Protein AF-A0A1X7V8J1-F1 (afdb_monomer_lite)

Radius of gyration: 11.81 Å; chains: 1; bounding box: 31×23×26 Å

Sequence (65 aa):
MEVEVSSCICSLYVYKDIWDPYIGEELVCSPQMNTPHDYYAVAVYNSSTIVGHIPKVLSKLCWLF

Organism: Amphimedon queenslandica (NCBI:txid400682)

pLDDT: mean 89.33, std 5.77, range [68.44, 95.0]

Foldseek 3Di:
DDDDDDFDFPPQVVQVVPDDDDPPDDWDWAADPPPPVQNLWIFIDDPNDGNGTTDSVCSNVVHVD

Structure (mmCIF, N/CA/C/O backbone):
data_AF-A0A1X7V8J1-F1
#
_entry.id   AF-A0A1X7V8J1-F1
#
loop_
_atom_site.group_PDB
_atom_site.id
_atom_site.type_symbol
_atom_site.label_atom_id
_atom_site.label_alt_id
_atom_site.label_comp_id
_atom_site.label_asym_id
_atom_site.label_entity_id
_atom_site.label_seq_id
_atom_site.pdbx_PDB_ins_code
_atom_site.Cartn_x
_atom_site.Cartn_y
_atom_site.Cartn_z
_atom_site.occupancy
_atom_site.B_iso_or_equiv
_atom_site.auth_seq_id
_atom_site.auth_comp_id
_atom_site.auth_asym_id
_atom_site.auth_atom_id
_atom_site.pdbx_PDB_model_num
ATOM 1 N N . MET A 1 1 ? -12.850 13.096 -12.220 1.00 68.44 1 MET A N 1
ATOM 2 C CA . MET A 1 1 ? -12.991 11.734 -12.767 1.00 68.44 1 MET A CA 1
ATOM 3 C C . MET A 1 1 ? -12.343 10.830 -11.750 1.00 68.44 1 MET A C 1
ATOM 5 O O . MET A 1 1 ? -11.143 10.952 -11.555 1.00 68.44 1 MET A O 1
ATOM 9 N N . GLU A 1 2 ? -13.138 10.052 -11.029 1.00 79.75 2 GLU A N 1
ATOM 10 C CA . GLU A 1 2 ? -12.611 9.036 -10.118 1.00 79.75 2 GLU A CA 1
ATOM 11 C C . GLU A 1 2 ? -12.320 7.773 -10.926 1.00 79.75 2 GLU A C 1
ATOM 13 O O . GLU A 1 2 ? -13.066 7.432 -11.848 1.00 79.75 2 GLU A O 1
ATOM 18 N N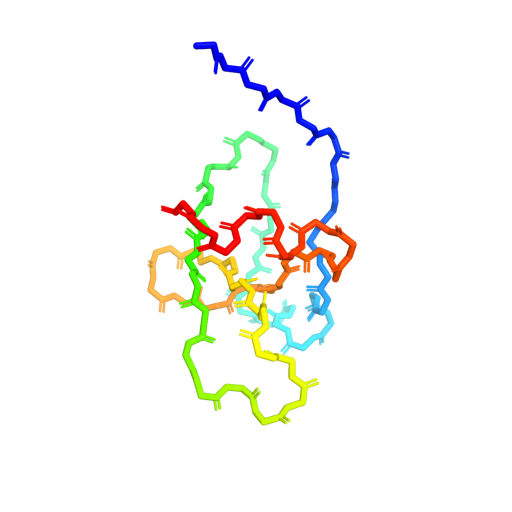 . VAL A 1 3 ? -11.186 7.140 -10.636 1.00 85.38 3 VAL A N 1
ATOM 19 C CA . VAL A 1 3 ? -10.750 5.901 -11.280 1.00 85.38 3 VAL A CA 1
ATOM 20 C C . VAL A 1 3 ? -10.556 4.876 -10.179 1.00 85.38 3 VAL A C 1
ATOM 22 O O . VAL A 1 3 ? -9.702 5.051 -9.315 1.00 85.38 3 VAL A O 1
ATOM 25 N N . GLU A 1 4 ? -11.333 3.803 -10.233 1.00 89.44 4 GLU A N 1
ATOM 26 C CA . GLU A 1 4 ? -11.201 2.673 -9.321 1.00 89.44 4 GLU A CA 1
ATOM 27 C C . GLU A 1 4 ? -10.484 1.521 -10.023 1.00 89.44 4 GLU A C 1
ATOM 29 O O . GLU A 1 4 ? -10.797 1.166 -11.163 1.00 89.44 4 GLU A O 1
ATOM 34 N N . VAL A 1 5 ? -9.506 0.932 -9.337 1.00 89.88 5 VAL A N 1
ATOM 35 C CA . VAL A 1 5 ? -8.731 -0.206 -9.837 1.00 89.88 5 VAL A CA 1
ATOM 36 C C . VAL A 1 5 ? -8.709 -1.286 -8.767 1.00 89.88 5 VAL A C 1
ATOM 38 O O . VAL A 1 5 ? -8.170 -1.084 -7.681 1.00 89.88 5 VAL A O 1
ATOM 41 N N . SER A 1 6 ? -9.256 -2.461 -9.082 1.00 93.75 6 SER A N 1
ATOM 42 C CA . SER A 1 6 ? -9.117 -3.633 -8.217 1.00 93.75 6 SER A CA 1
ATOM 43 C C . SER A 1 6 ? -7.659 -4.094 -8.192 1.00 93.75 6 SER A C 1
ATOM 45 O O . SER A 1 6 ? -7.054 -4.338 -9.236 1.00 93.75 6 SER A O 1
ATOM 47 N N . SER A 1 7 ? -7.091 -4.211 -6.995 1.00 93.50 7 SER A N 1
ATOM 48 C CA . SER A 1 7 ? -5.681 -4.544 -6.781 1.00 93.50 7 SER A CA 1
ATOM 49 C C . SER A 1 7 ? -5.494 -5.296 -5.456 1.00 93.50 7 SER A C 1
ATOM 51 O O . SER A 1 7 ? -6.464 -5.649 -4.787 1.00 93.50 7 SER A O 1
ATOM 53 N N . CYS A 1 8 ? -4.246 -5.557 -5.076 1.00 93.06 8 CYS A N 1
ATOM 54 C CA . CYS A 1 8 ? -3.856 -6.172 -3.813 1.00 93.06 8 CYS A CA 1
ATOM 55 C C . CYS A 1 8 ? -2.769 -5.357 -3.098 1.00 93.06 8 CYS A C 1
ATOM 57 O O . CYS A 1 8 ? -2.086 -4.539 -3.712 1.00 93.06 8 CYS A O 1
ATOM 59 N N . ILE A 1 9 ? -2.585 -5.615 -1.803 1.00 92.19 9 ILE A N 1
ATOM 60 C CA . ILE A 1 9 ? -1.445 -5.114 -1.029 1.00 92.19 9 ILE A CA 1
ATOM 61 C C . ILE A 1 9 ? -0.344 -6.174 -1.078 1.00 92.19 9 ILE A C 1
ATOM 63 O O . ILE A 1 9 ? -0.551 -7.336 -0.723 1.00 92.19 9 ILE A O 1
ATOM 67 N N . CYS A 1 10 ? 0.832 -5.784 -1.554 1.00 92.06 10 CYS A N 1
ATOM 68 C CA . CYS A 1 10 ? 2.023 -6.619 -1.594 1.00 92.06 10 CYS A CA 1
ATOM 69 C C . CYS A 1 10 ? 2.812 -6.523 -0.282 1.00 92.06 10 CYS A C 1
ATOM 71 O O . CYS A 1 10 ? 2.632 -5.608 0.519 1.00 92.06 10 CYS A O 1
ATOM 73 N N . SER A 1 11 ? 3.731 -7.473 -0.086 1.00 85.62 11 SER A N 1
ATOM 74 C CA . SER A 1 11 ? 4.654 -7.509 1.060 1.00 85.62 11 SER A CA 1
ATOM 75 C C . SER A 1 11 ? 3.991 -7.692 2.429 1.00 85.62 11 SER A C 1
ATOM 77 O O . SER A 1 11 ? 4.663 -7.548 3.445 1.00 85.62 11 SER A O 1
ATOM 79 N N . LEU A 1 12 ? 2.716 -8.097 2.480 1.00 80.19 12 LEU A N 1
ATOM 80 C CA . LEU A 1 12 ? 1.998 -8.355 3.734 1.00 80.19 12 LEU A CA 1
ATOM 81 C C . LEU A 1 12 ? 2.741 -9.332 4.657 1.00 80.19 12 LEU A C 1
ATOM 83 O O . LEU A 1 12 ? 2.733 -9.161 5.866 1.00 80.19 12 LEU A O 1
ATOM 87 N N . TYR A 1 13 ? 3.447 -10.327 4.115 1.00 81.12 13 TYR A N 1
ATOM 88 C CA . TYR A 1 13 ? 4.218 -11.283 4.921 1.00 81.12 13 TYR A CA 1
ATOM 89 C C . TYR A 1 13 ? 5.313 -10.633 5.788 1.00 81.12 13 TYR A C 1
ATOM 91 O O . TYR A 1 13 ? 5.749 -11.253 6.756 1.00 81.12 13 TYR A O 1
ATOM 99 N N . VAL A 1 14 ? 5.753 -9.415 5.450 1.00 81.62 14 VAL A N 1
ATOM 100 C CA . VAL A 1 14 ? 6.701 -8.610 6.239 1.00 81.62 14 VAL A CA 1
ATOM 101 C C . VAL A 1 14 ? 5.997 -7.903 7.406 1.00 81.62 14 VAL A C 1
ATOM 103 O O . VAL A 1 14 ? 6.622 -7.653 8.430 1.00 81.62 14 VAL A O 1
ATOM 106 N N . TYR A 1 15 ? 4.700 -7.614 7.268 1.00 78.19 15 TYR A N 1
ATOM 107 C CA . TYR A 1 15 ? 3.910 -6.780 8.186 1.00 78.19 15 TYR A CA 1
ATOM 108 C C . TYR A 1 15 ? 2.763 -7.531 8.881 1.00 78.19 15 TYR A C 1
ATOM 110 O O . TYR A 1 15 ? 2.009 -6.940 9.649 1.00 78.19 15 TYR A O 1
ATOM 118 N N . LYS A 1 16 ? 2.636 -8.839 8.633 1.00 76.00 16 LYS A N 1
ATOM 119 C CA . LYS A 1 16 ? 1.528 -9.692 9.091 1.00 76.00 16 LYS A CA 1
ATOM 120 C C . LYS A 1 16 ? 1.340 -9.729 10.611 1.00 76.00 16 LYS A C 1
ATOM 122 O O . LYS A 1 16 ? 0.249 -10.015 11.073 1.00 76.00 16 LYS A O 1
ATOM 127 N N . ASP A 1 17 ? 2.394 -9.452 11.378 1.00 81.00 17 ASP A N 1
ATOM 128 C CA . ASP A 1 17 ? 2.344 -9.474 12.845 1.00 81.00 17 ASP A CA 1
ATOM 129 C C . ASP A 1 17 ? 1.841 -8.134 13.424 1.00 81.00 17 ASP A C 1
ATOM 131 O O . ASP A 1 17 ? 1.681 -7.998 14.635 1.00 81.00 17 ASP A O 1
ATOM 135 N N . ILE A 1 18 ? 1.616 -7.132 12.564 1.00 83.81 18 ILE A N 1
ATOM 136 C CA . ILE A 1 18 ? 1.325 -5.740 12.935 1.00 83.81 18 ILE A CA 1
ATOM 137 C C . ILE A 1 18 ? -0.052 -5.282 12.423 1.00 83.81 18 ILE A C 1
ATOM 139 O O . ILE A 1 18 ? -0.538 -4.229 12.831 1.00 83.81 18 ILE A O 1
ATOM 143 N N . TRP A 1 19 ? -0.686 -6.049 11.531 1.00 89.75 19 TRP A N 1
ATOM 144 C CA . TRP A 1 19 ? -1.946 -5.675 10.891 1.00 89.75 19 TRP A CA 1
ATOM 145 C C . TRP A 1 19 ? -2.861 -6.884 10.678 1.00 89.75 19 TRP A C 1
ATOM 147 O O . TRP A 1 19 ? -2.442 -7.883 10.096 1.00 89.75 19 TRP A O 1
ATOM 157 N N . ASP A 1 20 ? -4.112 -6.755 11.128 1.00 89.19 20 ASP A N 1
ATOM 158 C CA . ASP A 1 20 ? -5.198 -7.715 10.913 1.00 89.19 20 ASP A CA 1
ATOM 159 C C . ASP A 1 20 ? -6.291 -7.049 10.048 1.00 89.19 20 ASP A C 1
ATOM 161 O O . ASP A 1 20 ? -7.013 -6.181 10.549 1.00 89.19 20 ASP A O 1
ATOM 165 N N . PRO A 1 21 ? -6.366 -7.357 8.738 1.00 89.88 21 PRO A N 1
ATOM 166 C CA . PRO A 1 21 ? -7.253 -6.669 7.802 1.00 89.88 21 PRO A CA 1
ATOM 167 C C . PRO A 1 21 ? -8.726 -7.032 8.001 1.00 89.88 21 PRO A C 1
ATOM 169 O O . PRO A 1 21 ? -9.071 -8.194 8.223 1.00 89.88 21 PRO A O 1
ATOM 172 N N . TYR A 1 22 ? -9.622 -6.073 7.761 1.00 92.06 22 TYR A N 1
ATOM 173 C CA . TYR A 1 22 ? -11.065 -6.326 7.679 1.00 92.06 22 TYR A CA 1
ATOM 174 C C . TYR A 1 22 ? -11.693 -5.715 6.419 1.00 92.06 22 TYR A C 1
ATOM 176 O O . TYR A 1 22 ? -11.172 -4.786 5.805 1.00 92.06 22 TYR A O 1
ATOM 184 N N . ILE A 1 23 ? -12.831 -6.270 5.992 1.00 94.62 23 ILE A N 1
ATOM 185 C CA . ILE A 1 23 ? -13.523 -5.821 4.777 1.00 94.62 23 ILE A CA 1
ATOM 186 C C . ILE A 1 23 ? -14.118 -4.430 5.008 1.00 94.62 23 ILE A C 1
ATOM 188 O O . ILE A 1 23 ? -14.842 -4.219 5.978 1.00 94.62 23 ILE A O 1
ATOM 192 N N . GLY A 1 24 ? -13.855 -3.514 4.075 1.00 94.19 24 GLY A N 1
ATOM 193 C CA . GLY A 1 24 ? -14.299 -2.121 4.155 1.00 94.19 24 GLY A CA 1
ATOM 194 C C . GLY A 1 24 ? -13.341 -1.205 4.918 1.00 94.19 24 GLY A C 1
ATOM 195 O O . GLY A 1 24 ? -13.665 -0.038 5.100 1.00 94.19 24 GLY A O 1
ATOM 196 N N . GLU A 1 25 ? -12.181 -1.706 5.357 1.00 93.50 25 GLU A N 1
ATOM 197 C CA . GLU A 1 25 ? -11.118 -0.869 5.916 1.00 93.50 25 GLU A CA 1
ATOM 198 C C . GLU A 1 25 ? -10.586 0.113 4.859 1.00 93.50 25 GLU A C 1
ATOM 200 O O . GLU A 1 25 ? -10.210 -0.284 3.753 1.00 93.50 25 GLU A O 1
ATOM 205 N N . GLU A 1 26 ? -10.530 1.397 5.215 1.00 94.06 26 GLU A N 1
ATOM 206 C CA . GLU A 1 26 ? -9.899 2.434 4.401 1.00 94.06 26 GLU A CA 1
ATOM 207 C C . GLU A 1 26 ? -8.447 2.634 4.841 1.00 94.06 26 GLU A C 1
ATOM 209 O O . GLU A 1 26 ? -8.155 2.872 6.014 1.00 94.06 26 GLU A O 1
ATOM 214 N N . LEU A 1 2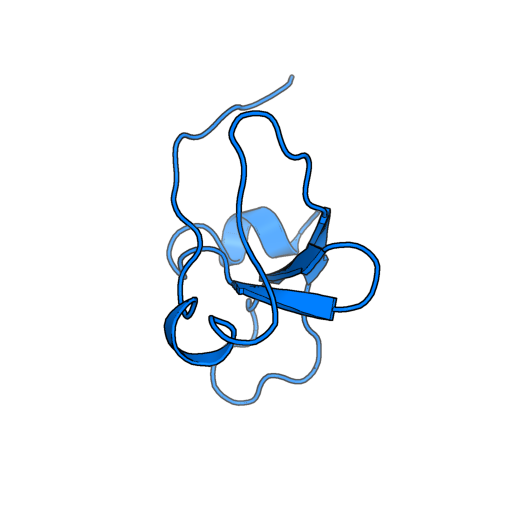7 ? -7.525 2.555 3.882 1.00 94.56 27 LEU A N 1
ATOM 215 C CA . LEU A 1 27 ? -6.090 2.705 4.107 1.00 94.56 27 LEU A CA 1
ATOM 216 C C . LEU A 1 27 ? -5.543 3.861 3.281 1.00 94.56 27 LEU A C 1
ATOM 218 O O . LEU A 1 27 ? -6.032 4.162 2.191 1.00 94.56 27 LEU A O 1
ATOM 222 N N . VAL A 1 28 ? -4.474 4.476 3.778 1.00 94.94 28 VAL A N 1
ATOM 223 C CA . VAL A 1 28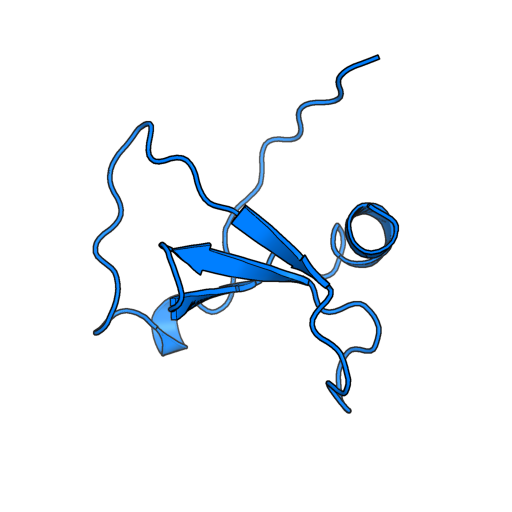 ? -3.831 5.603 3.099 1.00 94.94 28 VAL A CA 1
ATOM 224 C C . VAL A 1 28 ? -2.647 5.099 2.289 1.00 94.94 28 VAL A C 1
ATOM 226 O O . VAL A 1 28 ? -1.779 4.406 2.811 1.00 94.94 28 VAL A O 1
ATOM 229 N N . CYS A 1 29 ? -2.577 5.473 1.016 1.00 94.38 29 CYS A N 1
ATOM 230 C CA . CYS A 1 29 ? -1.383 5.275 0.200 1.00 94.38 29 CYS A CA 1
ATOM 231 C C . CYS A 1 29 ? -0.549 6.556 0.203 1.00 94.38 29 CYS A C 1
ATOM 233 O O . CYS A 1 29 ? -1.105 7.645 0.080 1.00 94.38 29 CYS A O 1
ATOM 235 N N . SER A 1 30 ? 0.771 6.439 0.337 1.00 94.31 30 SER A N 1
ATOM 236 C CA . SER A 1 30 ? 1.669 7.592 0.227 1.00 94.31 30 SER A CA 1
ATOM 237 C C . SER A 1 30 ? 3.004 7.210 -0.420 1.00 94.31 30 SER A C 1
ATOM 239 O O . SER A 1 30 ? 3.529 6.121 -0.138 1.00 94.31 30 SER A O 1
ATOM 241 N N . PRO A 1 31 ? 3.568 8.069 -1.289 1.00 94.19 31 PRO A N 1
ATOM 242 C CA . PRO A 1 31 ? 4.889 7.858 -1.861 1.00 94.19 31 PRO A CA 1
ATOM 243 C C . PRO A 1 31 ? 5.958 7.678 -0.783 1.00 94.19 31 PRO A C 1
ATOM 245 O O . PRO A 1 31 ? 6.159 8.530 0.086 1.00 94.19 31 PRO A O 1
ATOM 248 N N . GLN A 1 32 ? 6.689 6.567 -0.853 1.00 91.69 32 GLN A N 1
ATOM 249 C CA . GLN A 1 32 ? 7.784 6.297 0.064 1.00 91.69 32 GLN A CA 1
ATOM 250 C C . GLN A 1 32 ? 9.088 6.835 -0.525 1.00 91.69 32 GLN A C 1
ATOM 252 O O . GLN A 1 32 ? 9.637 6.296 -1.483 1.00 91.69 32 GLN A O 1
ATOM 257 N N . MET A 1 33 ? 9.599 7.912 0.067 1.00 87.38 33 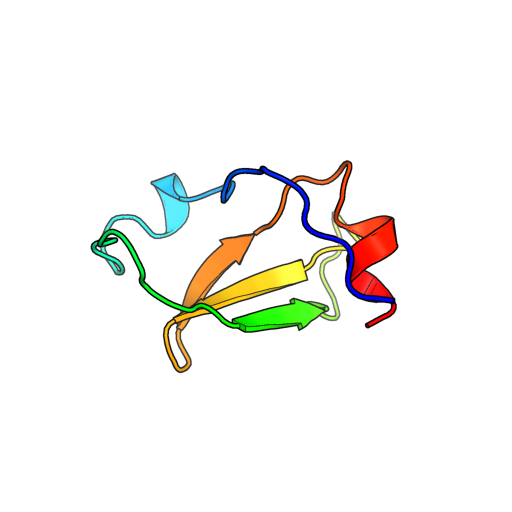MET A N 1
ATOM 258 C CA . MET A 1 33 ? 10.871 8.508 -0.340 1.00 87.38 33 MET A CA 1
ATOM 259 C C . MET A 1 33 ? 12.052 7.610 0.045 1.00 87.38 33 MET A C 1
ATOM 261 O O . MET A 1 33 ? 12.015 6.909 1.056 1.00 87.38 33 MET A O 1
ATOM 265 N N . ASN A 1 34 ? 13.147 7.720 -0.710 1.00 81.50 34 ASN A N 1
ATOM 266 C CA . ASN A 1 34 ? 14.447 7.120 -0.380 1.00 81.50 34 ASN A CA 1
ATOM 267 C C . ASN A 1 34 ? 14.471 5.584 -0.340 1.00 81.50 34 ASN A C 1
ATOM 269 O O . ASN A 1 34 ? 15.256 4.993 0.399 1.00 81.50 34 ASN A O 1
ATOM 273 N N . THR A 1 35 ? 13.655 4.921 -1.152 1.00 81.69 35 THR A N 1
ATOM 274 C CA . THR A 1 35 ? 13.697 3.470 -1.366 1.00 81.69 35 THR A CA 1
ATOM 275 C C . THR A 1 35 ? 14.719 3.129 -2.464 1.00 81.69 35 THR A C 1
ATOM 277 O O . THR A 1 35 ? 14.412 3.252 -3.650 1.00 81.69 35 THR A O 1
ATOM 280 N N . PRO A 1 36 ? 15.946 2.671 -2.126 1.00 80.00 36 PRO A N 1
ATOM 281 C CA . PRO A 1 36 ? 17.035 2.515 -3.101 1.00 80.00 36 PRO A CA 1
ATOM 282 C C . PRO A 1 36 ? 16.757 1.459 -4.183 1.00 80.00 36 PRO A C 1
ATOM 284 O O . PRO A 1 36 ? 17.403 1.459 -5.226 1.00 80.00 36 PRO A O 1
ATOM 287 N N . HIS A 1 37 ? 15.800 0.559 -3.944 1.00 83.50 37 HIS A N 1
ATOM 288 C CA . HIS A 1 37 ? 15.430 -0.522 -4.860 1.00 83.50 37 HIS A CA 1
ATOM 289 C C . HIS A 1 37 ? 14.207 -0.206 -5.734 1.00 83.50 37 HIS A C 1
ATOM 291 O O . HIS A 1 37 ? 13.989 -0.873 -6.750 1.00 83.50 37 HIS A O 1
ATOM 297 N N . ASP A 1 38 ? 13.401 0.787 -5.350 1.00 86.38 38 ASP A N 1
ATOM 298 C CA . ASP A 1 38 ? 12.199 1.176 -6.085 1.00 86.38 38 ASP A CA 1
ATOM 299 C C . ASP A 1 38 ? 11.873 2.652 -5.857 1.00 86.38 38 ASP A C 1
ATOM 301 O O . ASP A 1 38 ? 11.193 3.004 -4.899 1.00 86.38 38 ASP A O 1
ATOM 305 N N . TYR A 1 39 ? 12.326 3.517 -6.765 1.00 90.31 39 TYR A N 1
ATOM 306 C CA . TYR A 1 39 ? 12.077 4.962 -6.697 1.00 90.31 39 TYR A CA 1
ATOM 307 C C . TYR A 1 39 ? 10.596 5.337 -6.756 1.00 90.31 39 TYR A C 1
ATOM 309 O O . TYR A 1 39 ? 10.246 6.464 -6.415 1.00 90.31 39 TYR A O 1
ATOM 317 N N . TYR A 1 40 ? 9.741 4.407 -7.189 1.00 93.56 40 TYR A N 1
ATOM 318 C CA . TYR A 1 40 ? 8.306 4.618 -7.292 1.00 93.56 40 TYR A CA 1
ATOM 319 C C . TYR A 1 40 ? 7.527 3.892 -6.196 1.00 93.56 40 TYR A C 1
ATOM 321 O O . TYR A 1 40 ? 6.323 3.713 -6.338 1.00 93.56 40 TYR A O 1
ATOM 329 N N . ALA A 1 41 ? 8.179 3.460 -5.114 1.00 93.69 41 ALA A N 1
ATOM 330 C CA . ALA A 1 41 ? 7.498 2.785 -4.020 1.00 93.69 41 ALA A CA 1
ATOM 331 C C . ALA A 1 41 ? 6.387 3.667 -3.428 1.00 93.69 41 ALA A C 1
ATOM 333 O O . ALA A 1 41 ? 6.596 4.838 -3.115 1.00 93.69 41 ALA A O 1
ATOM 334 N N . VAL A 1 42 ? 5.212 3.074 -3.240 1.00 95.00 42 VAL A N 1
ATOM 335 C CA . VAL A 1 42 ? 4.080 3.690 -2.543 1.00 95.00 42 VAL A CA 1
ATOM 336 C C . VAL A 1 42 ? 3.689 2.740 -1.424 1.00 95.00 42 VAL A C 1
ATOM 338 O O . VAL A 1 42 ? 3.331 1.581 -1.667 1.00 95.00 42 VAL A O 1
ATOM 341 N N . ALA A 1 43 ? 3.842 3.223 -0.197 1.00 94.38 43 ALA A N 1
ATOM 342 C CA . ALA A 1 43 ? 3.525 2.475 1.004 1.00 94.38 43 ALA A CA 1
ATOM 343 C C . ALA A 1 43 ? 2.038 2.629 1.331 1.00 94.38 43 ALA A C 1
ATOM 345 O O . ALA A 1 43 ? 1.444 3.688 1.118 1.00 94.38 43 ALA A O 1
ATOM 346 N N . VAL A 1 44 ? 1.456 1.553 1.846 1.00 94.69 44 VAL A N 1
ATOM 347 C CA . VAL A 1 44 ? 0.093 1.515 2.366 1.00 94.69 44 VAL A CA 1
ATOM 348 C C . VAL A 1 44 ? 0.177 1.612 3.882 1.00 94.69 44 VAL A C 1
ATOM 350 O O . VAL A 1 44 ? 0.903 0.845 4.520 1.00 94.69 44 VAL A O 1
ATOM 353 N N . TYR A 1 45 ? -0.553 2.562 4.449 1.00 94.06 45 TYR A N 1
ATOM 354 C CA . TYR A 1 45 ? -0.544 2.897 5.861 1.00 94.06 45 TYR A CA 1
ATOM 355 C C . TYR A 1 45 ? -1.872 2.534 6.512 1.00 94.06 45 TYR A C 1
ATOM 357 O O . TYR A 1 45 ? -2.937 2.933 6.036 1.00 94.06 45 TYR A O 1
ATOM 365 N N . ASN A 1 46 ? -1.779 1.859 7.655 1.00 92.75 46 ASN A N 1
ATOM 366 C CA . ASN A 1 46 ? -2.827 1.847 8.663 1.00 92.75 46 ASN A CA 1
ATOM 367 C C . ASN A 1 46 ? -2.429 2.834 9.764 1.00 92.75 46 ASN A C 1
ATOM 369 O O . ASN A 1 46 ? -1.468 2.605 10.506 1.00 92.75 46 ASN A O 1
ATOM 373 N N . SER A 1 47 ? -3.148 3.952 9.849 1.00 89.50 47 SER A N 1
ATOM 374 C CA . SER A 1 47 ? -2.841 5.065 10.753 1.00 89.50 47 SER A CA 1
ATOM 375 C C . SER A 1 47 ? -1.421 5.619 10.542 1.00 89.50 47 SER A C 1
ATOM 377 O O . SER A 1 47 ? -1.208 6.466 9.680 1.00 89.50 47 SER A O 1
ATOM 379 N N . SER A 1 48 ? -0.427 5.149 11.297 1.00 89.19 48 SER A N 1
ATOM 380 C CA . SER A 1 48 ? 0.981 5.566 11.169 1.00 89.19 48 SER A CA 1
ATOM 381 C C . SER A 1 48 ? 1.932 4.402 10.886 1.00 89.19 48 SER A C 1
ATOM 383 O O . SER A 1 48 ? 3.145 4.595 10.814 1.00 89.19 48 SER A O 1
ATOM 385 N N . THR A 1 49 ? 1.390 3.199 10.706 1.00 91.44 49 THR A N 1
ATOM 386 C CA . THR A 1 49 ? 2.154 1.972 10.486 1.00 91.44 49 THR A CA 1
ATOM 387 C C . THR A 1 49 ? 2.060 1.564 9.025 1.00 91.44 49 THR A C 1
ATOM 389 O O . THR A 1 49 ? 0.969 1.516 8.461 1.00 91.44 49 THR A O 1
ATOM 392 N N . ILE A 1 50 ? 3.199 1.239 8.413 1.00 93.31 50 ILE A N 1
ATOM 393 C CA . ILE A 1 50 ? 3.224 0.642 7.075 1.00 93.31 50 ILE A CA 1
ATOM 394 C C . ILE A 1 50 ? 2.745 -0.803 7.192 1.00 93.31 50 ILE A C 1
ATOM 396 O O . ILE A 1 50 ? 3.317 -1.583 7.952 1.00 93.31 50 ILE A O 1
ATOM 400 N N . VAL A 1 51 ? 1.719 -1.149 6.421 1.00 93.56 51 VAL A N 1
ATOM 401 C CA . VAL A 1 51 ? 1.127 -2.497 6.387 1.00 93.56 51 VAL A CA 1
ATOM 402 C C . VAL A 1 51 ? 1.395 -3.231 5.072 1.00 93.56 51 VAL A C 1
ATOM 404 O O . VAL A 1 51 ? 1.092 -4.414 4.925 1.00 93.56 51 VAL A O 1
ATOM 407 N N . GLY A 1 52 ? 2.016 -2.540 4.117 1.00 93.75 52 GLY A N 1
ATOM 408 C CA . GLY A 1 52 ? 2.480 -3.110 2.864 1.00 93.75 52 GLY A CA 1
ATOM 409 C C . GLY A 1 52 ? 2.761 -2.042 1.821 1.00 93.75 52 GLY A C 1
ATOM 410 O O . GLY A 1 52 ? 2.909 -0.858 2.127 1.00 93.75 52 GLY A O 1
ATOM 411 N N . HIS A 1 53 ? 2.804 -2.478 0.568 1.00 94.31 53 HIS A N 1
ATOM 412 C CA . HIS A 1 53 ? 3.024 -1.618 -0.592 1.00 94.31 53 HIS A CA 1
ATOM 413 C C . HIS A 1 53 ? 2.051 -1.987 -1.696 1.00 94.31 53 HIS A C 1
ATOM 415 O O . HIS A 1 53 ? 1.647 -3.145 -1.812 1.00 94.31 53 HIS A O 1
ATOM 421 N N . ILE A 1 54 ? 1.704 -1.032 -2.548 1.00 94.69 54 ILE A N 1
ATOM 422 C CA . ILE A 1 54 ? 0.941 -1.360 -3.755 1.00 94.69 54 ILE A CA 1
ATOM 423 C C . ILE A 1 54 ? 1.832 -2.096 -4.774 1.00 94.69 54 ILE A C 1
ATOM 425 O O . ILE A 1 54 ? 3.063 -1.988 -4.724 1.00 94.69 54 ILE A O 1
ATOM 429 N N . PRO A 1 55 ? 1.250 -2.823 -5.743 1.00 94.31 55 PRO A N 1
ATOM 430 C CA . PRO A 1 55 ? 2.018 -3.537 -6.749 1.00 94.31 55 PRO A CA 1
ATOM 431 C C . PRO A 1 55 ? 2.855 -2.583 -7.603 1.00 94.31 55 PRO A C 1
ATOM 433 O O . PRO A 1 55 ? 2.388 -1.526 -8.029 1.00 94.31 55 PRO A O 1
ATOM 436 N N . LYS A 1 56 ? 4.073 -3.004 -7.957 1.00 91.06 56 LYS A N 1
ATOM 437 C CA . LYS A 1 56 ? 5.026 -2.207 -8.753 1.00 91.06 56 LYS A CA 1
ATOM 438 C C . LYS A 1 56 ? 4.485 -1.735 -10.111 1.00 91.06 56 LYS A C 1
ATOM 440 O O . LYS A 1 56 ? 4.933 -0.730 -10.652 1.00 91.06 56 LYS A O 1
ATOM 445 N N . VAL A 1 57 ? 3.520 -2.460 -10.680 1.00 91.69 57 VAL A N 1
ATOM 446 C CA . VAL A 1 57 ? 2.853 -2.063 -1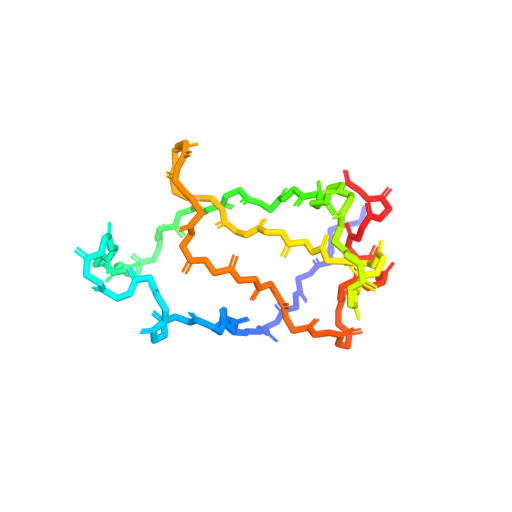1.931 1.00 91.69 57 VAL A CA 1
ATOM 447 C C . VAL A 1 57 ? 1.972 -0.819 -11.753 1.00 91.69 57 VAL A C 1
ATOM 449 O O . VAL A 1 57 ? 1.863 -0.024 -12.681 1.00 91.69 57 VAL A O 1
ATOM 452 N N . LEU A 1 58 ? 1.402 -0.619 -10.560 1.00 93.12 58 LEU A N 1
ATOM 453 C CA . LEU A 1 58 ? 0.592 0.554 -10.212 1.00 93.12 58 LEU A CA 1
ATOM 454 C C . LEU A 1 58 ? 1.427 1.668 -9.575 1.00 93.12 58 LEU A C 1
ATOM 456 O O . LEU A 1 58 ? 1.072 2.838 -9.683 1.00 93.12 58 LEU A O 1
ATOM 460 N N . SER A 1 59 ? 2.555 1.315 -8.956 1.00 91.75 59 SER A N 1
ATOM 461 C CA . SER A 1 59 ? 3.353 2.227 -8.139 1.00 91.75 59 SER A CA 1
ATOM 462 C C . SER A 1 59 ? 3.779 3.501 -8.871 1.00 91.75 59 SER A C 1
ATOM 464 O O . SER A 1 59 ? 3.619 4.592 -8.340 1.00 91.75 59 SER A O 1
ATOM 466 N N . LYS A 1 60 ? 4.179 3.397 -10.143 1.00 90.94 60 LYS A N 1
ATOM 467 C CA . LYS A 1 60 ? 4.529 4.557 -10.984 1.00 90.94 60 LYS A CA 1
ATOM 468 C C . LYS A 1 60 ? 3.384 5.543 -11.201 1.00 90.94 60 LYS A C 1
ATOM 470 O O . LYS A 1 60 ? 3.634 6.741 -11.265 1.00 90.94 60 LYS A O 1
ATOM 475 N N . LEU A 1 61 ? 2.163 5.037 -11.379 1.00 90.50 61 LEU A N 1
ATOM 476 C CA . LEU A 1 61 ? 0.990 5.879 -11.599 1.00 90.50 61 LEU A CA 1
ATOM 477 C C . LEU A 1 61 ? 0.584 6.552 -10.289 1.00 90.50 61 LEU A C 1
ATOM 479 O O . LEU A 1 61 ? 0.382 7.759 -10.259 1.00 90.50 61 LEU A O 1
ATOM 483 N N . CYS A 1 62 ? 0.507 5.765 -9.216 1.00 90.38 62 CYS A N 1
ATOM 484 C CA . CYS A 1 62 ? 0.051 6.227 -7.911 1.00 90.38 62 CYS A CA 1
ATOM 485 C C . CYS A 1 62 ? 1.053 7.135 -7.204 1.00 90.38 62 CYS A C 1
ATOM 487 O O . CYS A 1 62 ? 0.626 7.936 -6.391 1.00 90.38 62 CYS A O 1
ATOM 489 N N . TRP A 1 63 ? 2.354 7.037 -7.499 1.00 91.75 63 TRP A N 1
ATOM 490 C CA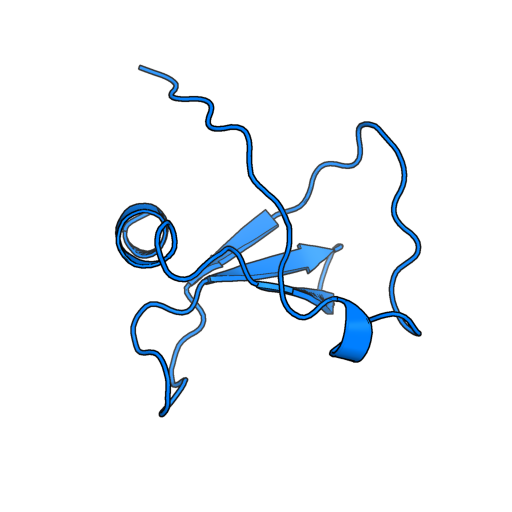 . TRP A 1 63 ? 3.355 7.903 -6.873 1.00 91.75 63 TRP A CA 1
ATOM 491 C C . TRP A 1 63 ? 3.004 9.381 -7.072 1.00 91.75 63 TRP A C 1
ATOM 493 O O . TRP A 1 63 ? 3.160 10.178 -6.162 1.00 91.75 63 TRP A O 1
ATOM 503 N N . LEU A 1 64 ? 2.520 9.754 -8.261 1.00 86.50 64 LEU A N 1
ATOM 504 C CA . LEU A 1 64 ? 2.278 11.147 -8.656 1.00 86.50 64 LEU A CA 1
ATOM 505 C C . LEU A 1 64 ? 1.125 11.847 -7.911 1.00 86.50 64 LEU A C 1
ATOM 507 O O . LEU A 1 64 ? 0.902 13.032 -8.170 1.00 86.50 64 LEU A O 1
ATOM 511 N N . PHE A 1 65 ? 0.400 11.137 -7.045 1.00 79.44 65 PHE A N 1
ATOM 512 C CA . PHE A 1 65 ? -0.773 11.612 -6.311 1.00 79.44 65 PHE A CA 1
ATOM 513 C C . PHE A 1 65 ? -0.528 11.527 -4.803 1.00 79.44 65 PHE A C 1
ATOM 515 O O . PHE A 1 65 ? -1.002 12.449 -4.103 1.00 79.44 65 PHE A O 1
#

Secondary structure (DSSP, 8-state):
---------B-HHHHTTT----TT---EEEE-TT-TT-TT-EEEEETTEEEEE--HHHHHHHHT-